Protein AF-M6RHX9-F1 (afdb_monomer)

Sequence (82 aa):
MIKEFVRTQIRPADVQVVSSDKEIFYHAKKWGAHPITSEEFASIITAEIFPSKQKTDLEELKDKKLSSEELEYWKNLFRKGK

pLDDT: mean 83.02, std 14.02, range [49.47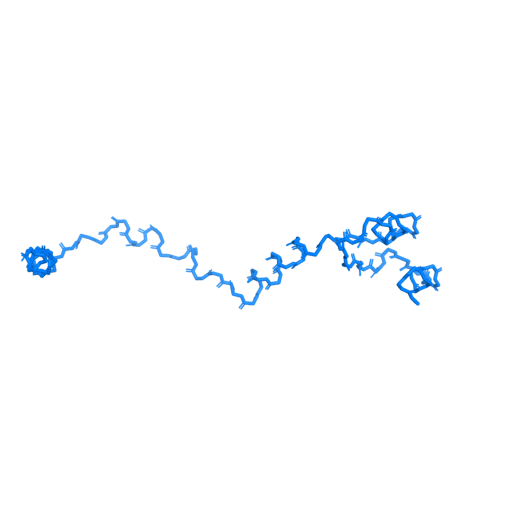, 96.31]

Organism: NCBI:txid1049910

Radius of gyration: 25.25 Å; Cα contacts (8 Å, |Δi|>4): 58; chains: 1; bounding box: 54×18×64 Å

Secondary structure (DSSP, 8-state):
-HHHHHHH-S-GGG-EEE-S-HHHHHHHHHTT-EEE-HHHHHHHHHHHHS--STTTHHHHTTS-PPPHHHHHHHHHHHHT--

Mean predicted aligned error: 13.92 Å

Solvent-accessible surface area (backbone atoms only — not comparable to full-atom values): 4977 Å² total; per-residue (Å²): 108,74,72,57,54,52,69,70,43,94,59,22,67,82,38,78,42,77,39,79,49,64,69,60,38,53,51,33,46,73,60,49,23,46,56,43,43,46,68,59,51,49,51,54,50,48,47,68,77,52,61,68,82,70,85,72,50,73,69,62,60,73,72,62,77,76,52,74,66,60,54,48,51,54,54,54,59,65,62,69,76,116

Foldseek 3Di:
DLLVVCQPDPCLCVDEAEEPDPVSQVSSVVSNHHYDYNVVVVVVVCCVVCVDPPPPPPVVVVPDDDDPVVVVVVVVVVVPPD

Nearest PDB structures (foldseek):
  5alr-assembly1_A  TM=5.996E-01  e=9.117E-01  Homo sapiens
  5aki-assembly1_A-2  TM=5.563E-01  e=1.374E+00  Homo sapiens
  5ak6-assembly1_A  TM=5.615E-01  e=2.912E+00  Homo sapiens
  8ees-assembly1_A  TM=5.302E-01  e=2.720E+00  Klebsiella pneumoniae subsp. pneumoniae HS11286
  5akl-assembly1_A-2  TM=5.815E-01  e=3.574E+00  Homo sapiens

InterPro domains:
  IPR010298 Ribosome-associated endoribonuclease 1 [PF05991] (1-79)

Structure (mmCIF, N/CA/C/O backbone):
data_AF-M6RHX9-F1
#
_entry.id   AF-M6RHX9-F1
#
loop_
_atom_site.group_PDB
_atom_site.id
_atom_site.type_symbol
_atom_site.label_atom_id
_atom_site.label_alt_id
_atom_site.label_comp_id
_atom_site.label_asym_id
_atom_site.label_entity_id
_atom_site.label_seq_id
_atom_site.pdbx_PDB_ins_code
_atom_site.Cartn_x
_atom_site.Cartn_y
_atom_site.Cartn_z
_atom_site.occupancy
_atom_site.B_iso_or_equiv
_atom_site.auth_seq_id
_atom_site.auth_comp_id
_atom_site.auth_asym_id
_atom_site.auth_atom_id
_atom_site.pdbx_PDB_model_num
ATOM 1 N N . MET A 1 1 ? 1.965 9.527 -15.664 1.00 79.56 1 MET A N 1
ATOM 2 C CA . MET A 1 1 ? 1.154 8.466 -15.003 1.00 79.56 1 MET A CA 1
ATOM 3 C C . MET A 1 1 ? 2.091 7.496 -14.264 1.00 79.56 1 MET A C 1
ATOM 5 O O . MET A 1 1 ? 3.232 7.369 -14.685 1.00 79.56 1 MET A O 1
ATOM 9 N N . ILE A 1 2 ? 1.678 6.826 -13.173 1.00 86.12 2 ILE A N 1
ATOM 10 C CA . ILE A 1 2 ? 2.574 6.030 -12.281 1.00 86.12 2 ILE A CA 1
ATOM 11 C C . ILE A 1 2 ? 3.480 5.039 -13.040 1.00 86.12 2 ILE A C 1
ATOM 13 O O . ILE A 1 2 ? 4.656 4.897 -12.717 1.00 86.12 2 ILE A O 1
ATOM 17 N N . LYS A 1 3 ? 2.962 4.402 -14.096 1.00 88.38 3 LYS A N 1
ATOM 18 C CA . LYS A 1 3 ? 3.725 3.478 -14.955 1.00 88.38 3 LYS A CA 1
ATOM 19 C C . LYS A 1 3 ? 4.952 4.139 -15.599 1.00 88.38 3 LYS A C 1
ATOM 21 O O . LYS A 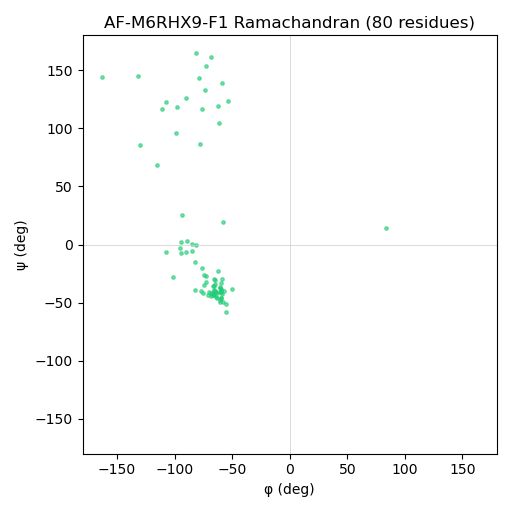1 3 ? 6.029 3.556 -15.630 1.00 88.38 3 LYS A O 1
ATOM 26 N N . GLU A 1 4 ? 4.801 5.370 -16.083 1.00 90.44 4 GLU A N 1
ATOM 27 C CA . GLU A 1 4 ? 5.900 6.132 -16.685 1.00 90.44 4 GLU A CA 1
ATOM 28 C C . GLU A 1 4 ? 6.934 6.517 -15.637 1.00 90.44 4 GLU A C 1
ATOM 30 O O . GLU A 1 4 ? 8.124 6.368 -15.890 1.00 90.44 4 GLU A O 1
ATOM 35 N N . PHE A 1 5 ? 6.473 6.934 -14.452 1.00 89.88 5 PHE A N 1
ATOM 36 C CA . PHE A 1 5 ? 7.350 7.270 -13.338 1.00 89.88 5 PHE A CA 1
ATOM 37 C C . PHE A 1 5 ? 8.267 6.092 -13.017 1.00 89.88 5 PHE A C 1
ATOM 39 O O . PHE A 1 5 ? 9.474 6.236 -13.166 1.00 89.88 5 PHE A O 1
ATOM 46 N N . VAL A 1 6 ? 7.709 4.915 -12.704 1.00 88.19 6 VAL A N 1
ATOM 47 C CA . VAL A 1 6 ? 8.494 3.717 -12.351 1.00 88.19 6 VAL A CA 1
ATOM 48 C C . VAL A 1 6 ? 9.482 3.336 -13.458 1.00 88.19 6 VAL A C 1
ATOM 50 O O . VAL A 1 6 ? 10.626 3.002 -13.167 1.00 88.19 6 VAL A O 1
ATOM 53 N N . ARG A 1 7 ? 9.077 3.443 -14.730 1.00 88.12 7 ARG A N 1
ATOM 54 C CA . ARG A 1 7 ? 9.936 3.132 -15.883 1.00 88.12 7 ARG A CA 1
ATOM 55 C C . ARG A 1 7 ? 11.136 4.072 -16.025 1.00 88.12 7 ARG A C 1
ATOM 57 O O . ARG A 1 7 ? 12.179 3.654 -16.511 1.00 88.12 7 ARG A O 1
ATOM 64 N N . THR A 1 8 ? 10.976 5.344 -15.669 1.00 91.00 8 THR A N 1
ATO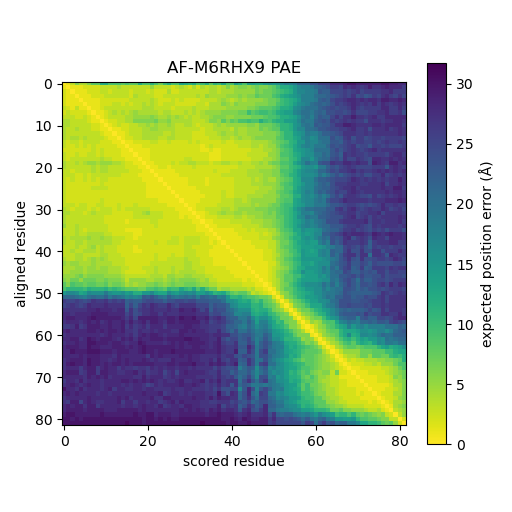M 65 C CA . THR A 1 8 ? 12.033 6.363 -15.813 1.00 91.00 8 THR A CA 1
ATOM 66 C C . THR A 1 8 ? 13.013 6.406 -14.643 1.00 91.00 8 THR A C 1
ATOM 68 O O . THR A 1 8 ? 13.995 7.143 -14.703 1.00 91.00 8 THR A O 1
ATOM 71 N N . GLN A 1 9 ? 12.770 5.631 -13.583 1.00 89.69 9 GLN A N 1
ATOM 72 C CA . GLN A 1 9 ? 13.625 5.638 -12.403 1.00 89.69 9 GLN A CA 1
ATOM 73 C C . GLN A 1 9 ? 14.946 4.923 -12.657 1.00 89.69 9 GLN A C 1
ATOM 75 O O . GLN A 1 9 ? 14.982 3.802 -13.156 1.00 89.69 9 GLN A O 1
ATOM 80 N N . ILE A 1 10 ? 16.037 5.572 -12.247 1.00 88.94 10 ILE A N 1
ATOM 81 C CA . ILE A 1 10 ? 17.397 5.029 -12.355 1.00 88.94 10 ILE A CA 1
ATOM 82 C C . ILE A 1 10 ? 17.555 3.803 -11.443 1.00 88.94 10 ILE A C 1
ATOM 84 O O . ILE A 1 10 ? 18.235 2.844 -11.800 1.00 88.94 10 ILE A O 1
ATOM 88 N N . ARG A 1 11 ? 16.900 3.820 -10.274 1.00 90.25 11 ARG A N 1
ATOM 89 C CA . ARG A 1 11 ? 16.857 2.708 -9.316 1.00 90.25 11 ARG A CA 1
ATOM 90 C C . ARG A 1 11 ? 15.413 2.413 -8.912 1.00 90.25 11 ARG A C 1
ATOM 92 O O . ARG A 1 11 ? 14.947 2.921 -7.897 1.00 90.25 11 ARG A O 1
ATOM 99 N N . PRO A 1 12 ? 14.688 1.593 -9.691 1.00 89.31 12 PRO A N 1
ATOM 100 C CA . PRO A 1 12 ? 13.308 1.235 -9.371 1.00 89.31 12 PRO A CA 1
ATOM 101 C C . PRO A 1 12 ? 13.158 0.544 -8.010 1.00 89.31 12 PRO A C 1
ATOM 103 O O . PRO A 1 12 ? 12.136 0.729 -7.363 1.00 89.31 12 PRO A O 1
ATOM 106 N N . ALA A 1 13 ? 14.183 -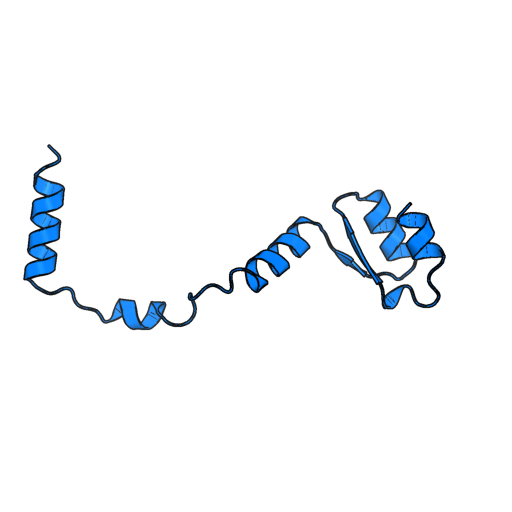0.182 -7.551 1.00 91.25 13 ALA A N 1
ATOM 107 C CA . ALA A 1 13 ? 14.196 -0.855 -6.249 1.00 91.25 13 ALA A CA 1
ATOM 108 C C . ALA A 1 13 ? 14.080 0.106 -5.052 1.00 91.25 13 ALA A C 1
ATOM 110 O O . ALA A 1 13 ? 13.602 -0.293 -3.998 1.00 91.25 13 ALA A O 1
ATOM 111 N N . ASP A 1 14 ? 14.442 1.381 -5.215 1.00 92.31 14 ASP A N 1
ATOM 112 C CA . ASP A 1 14 ? 14.299 2.387 -4.153 1.00 92.31 14 ASP A CA 1
ATOM 113 C C . ASP A 1 14 ? 12.857 2.939 -4.075 1.00 92.31 14 ASP A C 1
ATOM 115 O O . ASP A 1 14 ? 12.553 3.808 -3.258 1.00 92.31 14 ASP A O 1
ATOM 119 N N . VAL A 1 15 ? 11.953 2.472 -4.946 1.00 93.31 15 VAL A N 1
ATOM 120 C CA . VAL A 1 15 ? 10.595 3.004 -5.089 1.00 93.31 15 VAL A CA 1
ATOM 121 C C . VAL A 1 15 ? 9.562 2.044 -4.518 1.00 93.31 15 VAL A C 1
ATOM 123 O O . VAL A 1 15 ? 9.390 0.920 -4.996 1.00 93.31 15 VAL A O 1
ATOM 126 N N . GLN A 1 16 ? 8.790 2.550 -3.557 1.00 94.00 16 GLN A N 1
ATOM 127 C CA . GLN A 1 16 ? 7.574 1.908 -3.070 1.00 94.00 16 GLN A CA 1
ATOM 128 C C . GLN A 1 16 ? 6.369 2.391 -3.890 1.00 94.00 16 GLN A C 1
ATOM 130 O O . GLN A 1 16 ? 6.121 3.593 -3.995 1.00 94.00 16 GLN A O 1
ATOM 135 N N . VAL A 1 17 ? 5.596 1.466 -4.459 1.00 94.38 17 VAL A N 1
ATOM 136 C CA . VAL A 1 17 ? 4.365 1.788 -5.200 1.00 94.38 17 VAL A CA 1
ATOM 137 C C . VAL A 1 17 ? 3.162 1.293 -4.413 1.00 94.38 17 VAL A C 1
ATOM 139 O O . VAL A 1 17 ? 3.001 0.094 -4.233 1.00 94.38 17 VAL A O 1
ATOM 142 N N . VAL A 1 18 ? 2.289 2.198 -3.976 1.00 95.62 18 VAL A N 1
ATOM 143 C CA . VAL A 1 18 ? 1.046 1.837 -3.275 1.00 95.62 18 VAL A CA 1
ATOM 144 C C . VAL A 1 18 ? -0.106 1.852 -4.275 1.00 95.62 18 VAL A C 1
ATOM 146 O O . VAL A 1 18 ? -0.382 2.892 -4.877 1.00 95.62 18 VAL A O 1
ATOM 149 N N . SER A 1 19 ? -0.768 0.714 -4.493 1.00 94.62 19 SER A N 1
ATOM 150 C CA . SER A 1 19 ? -1.954 0.664 -5.357 1.00 94.62 19 SER A CA 1
ATOM 151 C C . SER A 1 19 ? -2.795 -0.597 -5.150 1.00 94.62 19 SER A C 1
ATOM 153 O O . SER A 1 19 ? -2.250 -1.689 -5.002 1.00 94.62 19 SER A O 1
ATOM 155 N N . SER A 1 20 ? -4.123 -0.463 -5.244 1.00 94.00 20 SER A N 1
ATOM 156 C CA . SER A 1 20 ? -5.054 -1.600 -5.389 1.00 94.00 20 SER A CA 1
ATOM 157 C C . SER A 1 20 ? -5.323 -1.967 -6.860 1.00 94.00 20 SER A C 1
ATOM 159 O O . SER A 1 20 ? -5.978 -2.971 -7.138 1.00 94.00 20 SER A O 1
ATOM 161 N N . ASP A 1 21 ? -4.819 -1.182 -7.822 1.00 94.69 21 ASP A N 1
ATOM 162 C CA . ASP A 1 21 ? -4.917 -1.495 -9.249 1.00 94.69 21 ASP A CA 1
ATOM 163 C C . ASP A 1 21 ? -3.907 -2.593 -9.613 1.00 94.69 21 ASP A C 1
ATOM 165 O O . ASP A 1 21 ? -2.687 -2.405 -9.541 1.00 94.69 21 ASP A O 1
ATOM 169 N N . LYS A 1 22 ? -4.424 -3.749 -10.043 1.00 93.31 22 LYS A N 1
ATOM 170 C CA . LYS A 1 22 ? -3.607 -4.908 -10.418 1.00 93.31 22 LYS A CA 1
ATOM 171 C C . LYS A 1 22 ? -2.645 -4.595 -11.560 1.00 93.31 22 LYS A C 1
ATOM 173 O O . LYS A 1 22 ? -1.514 -5.071 -11.538 1.00 93.31 22 LYS A O 1
ATOM 178 N N . GLU A 1 23 ? -3.052 -3.808 -12.550 1.00 94.31 23 GLU A N 1
ATOM 179 C CA . GLU A 1 23 ? -2.209 -3.500 -13.703 1.00 94.31 23 GLU A CA 1
ATOM 180 C C . GLU A 1 23 ? -0.997 -2.658 -13.287 1.00 94.31 23 GLU A C 1
ATOM 182 O O . GLU A 1 23 ? 0.129 -2.937 -13.704 1.00 94.31 23 GLU A O 1
ATOM 187 N N . ILE A 1 24 ? -1.202 -1.668 -12.414 1.00 93.25 24 ILE A N 1
ATOM 188 C CA . ILE A 1 24 ? -0.115 -0.857 -11.845 1.00 93.25 24 ILE A CA 1
ATOM 189 C C . ILE A 1 24 ? 0.782 -1.721 -10.958 1.00 93.25 24 ILE A C 1
ATOM 191 O O . ILE A 1 24 ? 2.006 -1.642 -11.070 1.00 93.25 24 ILE A O 1
ATOM 195 N N . PHE A 1 25 ? 0.186 -2.583 -10.135 1.00 93.69 25 PHE A N 1
ATOM 196 C CA . PHE A 1 25 ? 0.904 -3.493 -9.247 1.00 93.69 25 PHE A CA 1
ATOM 197 C C . PHE A 1 25 ? 1.850 -4.424 -10.025 1.00 93.69 25 PHE A C 1
ATOM 199 O O . PHE A 1 25 ? 3.043 -4.514 -9.721 1.00 93.69 25 PHE A O 1
ATOM 206 N N . TYR A 1 26 ? 1.351 -5.075 -11.083 1.00 93.88 26 TYR A N 1
ATOM 207 C CA . TYR A 1 26 ? 2.168 -5.929 -11.949 1.00 93.88 26 TYR A CA 1
ATOM 208 C C . TYR A 1 26 ? 3.224 -5.134 -12.716 1.00 93.88 26 TYR A C 1
ATOM 210 O O . TYR A 1 26 ? 4.356 -5.600 -12.855 1.00 93.88 26 TYR A O 1
ATOM 218 N N . HIS A 1 27 ? 2.887 -3.934 -13.194 1.00 93.56 27 HIS A N 1
ATOM 219 C CA . HIS A 1 27 ? 3.839 -3.080 -13.897 1.00 93.56 27 HIS A CA 1
ATOM 220 C C . HIS A 1 27 ? 5.002 -2.672 -12.987 1.00 93.56 27 HIS A C 1
ATOM 222 O O . HIS A 1 27 ? 6.157 -2.801 -13.383 1.00 93.56 27 HIS A O 1
ATOM 228 N N . ALA A 1 28 ? 4.719 -2.246 -11.755 1.00 92.69 28 ALA A N 1
ATOM 229 C CA . ALA A 1 28 ? 5.738 -1.878 -10.777 1.00 92.69 28 ALA A CA 1
ATOM 230 C C . ALA A 1 28 ? 6.676 -3.052 -10.467 1.00 92.69 28 ALA A C 1
ATOM 232 O O . ALA A 1 28 ? 7.896 -2.905 -10.549 1.00 92.69 28 ALA A O 1
ATOM 233 N N . LYS A 1 29 ? 6.106 -4.244 -10.234 1.00 91.75 29 LYS A N 1
ATOM 234 C CA . LYS A 1 29 ? 6.879 -5.472 -10.012 1.00 91.75 29 LYS A CA 1
ATOM 235 C C . LYS A 1 29 ? 7.768 -5.825 -11.206 1.00 91.75 29 LYS A C 1
ATOM 237 O O . LYS A 1 29 ? 8.917 -6.212 -11.021 1.00 91.75 29 LYS A O 1
ATOM 242 N N . LYS A 1 30 ? 7.258 -5.670 -12.435 1.00 93.19 30 LYS A N 1
ATOM 243 C CA . LYS A 1 30 ? 8.002 -5.947 -13.675 1.00 93.19 30 LYS A CA 1
ATOM 244 C C . LYS A 1 30 ? 9.256 -5.080 -13.812 1.00 93.19 30 LYS A C 1
ATOM 246 O O . LYS A 1 30 ? 10.262 -5.561 -14.321 1.00 93.19 30 LYS A O 1
ATOM 251 N N . TRP A 1 31 ? 9.195 -3.824 -13.378 1.00 90.75 31 TRP A N 1
ATOM 252 C CA . TRP A 1 31 ? 10.320 -2.887 -13.452 1.00 90.75 31 TRP A CA 1
ATOM 253 C C . TRP A 1 31 ? 11.236 -2.923 -12.224 1.00 90.75 31 TRP A C 1
ATOM 255 O O . TRP A 1 31 ? 12.191 -2.158 -12.169 1.00 90.75 31 TRP A O 1
ATOM 265 N N . GLY A 1 32 ? 10.982 -3.816 -11.264 1.00 91.00 32 GLY A N 1
ATOM 266 C CA . GLY A 1 32 ? 11.829 -3.988 -10.083 1.00 91.00 32 GLY A CA 1
ATOM 267 C C . GLY A 1 32 ? 11.542 -3.008 -8.946 1.00 91.00 32 GLY A C 1
ATOM 268 O O . GLY A 1 32 ? 12.361 -2.905 -8.041 1.00 91.00 32 GLY A O 1
ATOM 269 N N . ALA A 1 33 ? 10.406 -2.307 -8.979 1.00 93.56 33 ALA A N 1
ATOM 270 C CA . ALA A 1 33 ? 9.916 -1.548 -7.832 1.00 93.56 33 ALA A CA 1
ATOM 271 C C . ALA A 1 33 ? 9.193 -2.457 -6.829 1.00 93.56 33 ALA A C 1
ATOM 273 O O . ALA A 1 33 ? 8.809 -3.583 -7.161 1.00 93.56 33 ALA A O 1
ATOM 274 N N . HIS A 1 34 ? 8.978 -1.955 -5.611 1.00 93.12 34 HIS A N 1
ATOM 275 C CA . HIS A 1 34 ? 8.298 -2.675 -4.536 1.00 93.12 34 HIS A CA 1
ATOM 276 C C . HIS A 1 34 ? 6.827 -2.247 -4.438 1.00 93.12 34 HIS A C 1
ATOM 278 O O . HIS A 1 34 ? 6.517 -1.222 -3.824 1.00 93.12 34 HIS A O 1
ATOM 284 N N . PRO A 1 35 ? 5.888 -2.988 -5.056 1.00 94.12 35 PRO A N 1
ATOM 285 C CA . PRO A 1 35 ? 4.477 -2.686 -4.911 1.00 94.12 35 PRO A CA 1
ATOM 286 C C . PRO A 1 35 ? 3.929 -3.194 -3.571 1.00 94.12 35 PRO A C 1
ATOM 288 O O . PRO A 1 35 ? 4.285 -4.278 -3.115 1.00 94.12 35 PRO A O 1
ATOM 291 N N . ILE A 1 36 ? 3.018 -2.425 -2.984 1.00 96.31 36 ILE A N 1
ATOM 292 C CA . ILE A 1 36 ? 2.233 -2.763 -1.796 1.00 96.31 36 ILE A CA 1
ATOM 293 C C . ILE A 1 36 ? 0.758 -2.447 -2.068 1.00 96.31 36 ILE A C 1
ATOM 295 O O . ILE A 1 36 ? 0.432 -1.510 -2.803 1.00 96.31 36 ILE A O 1
ATOM 299 N N . THR A 1 37 ? -0.140 -3.260 -1.515 1.00 95.94 37 THR A N 1
ATOM 300 C CA . THR A 1 37 ? -1.586 -3.035 -1.646 1.00 95.94 37 THR A CA 1
ATOM 301 C C . THR A 1 37 ? -2.027 -1.854 -0.782 1.00 95.94 37 THR A C 1
ATOM 303 O O . THR A 1 37 ? -1.382 -1.533 0.220 1.00 95.94 37 THR A O 1
ATOM 306 N N . SER A 1 38 ? -3.118 -1.179 -1.151 1.00 94.56 38 SER A N 1
ATOM 307 C CA . SER A 1 38 ? -3.588 -0.021 -0.375 1.00 94.56 38 SER A CA 1
ATOM 308 C C . SER A 1 38 ? -4.046 -0.428 1.026 1.00 94.56 38 SER A C 1
ATOM 310 O O . SER A 1 38 ? -3.907 0.343 1.967 1.00 94.56 38 SER A O 1
ATOM 312 N N . GLU A 1 39 ? -4.564 -1.644 1.171 1.00 93.62 39 GLU A N 1
ATOM 313 C CA . GLU A 1 39 ? -5.047 -2.229 2.419 1.00 93.62 39 GLU A CA 1
ATOM 314 C C . GLU A 1 39 ? -3.890 -2.504 3.390 1.00 93.62 39 GLU A C 1
ATOM 316 O O . GLU A 1 39 ? -3.958 -2.172 4.577 1.00 93.62 39 GLU A O 1
ATOM 321 N N . GLU A 1 40 ? -2.797 -3.067 2.876 1.00 94.12 40 GLU A N 1
ATOM 322 C CA . GLU A 1 40 ? -1.580 -3.307 3.650 1.00 94.12 40 GLU A CA 1
ATOM 323 C C . GLU A 1 40 ? -0.917 -1.984 4.047 1.00 94.12 40 GLU A C 1
ATOM 325 O O . GLU A 1 40 ? -0.580 -1.785 5.213 1.00 94.12 40 GLU A O 1
ATOM 330 N N . PHE A 1 41 ? -0.837 -1.026 3.118 1.00 95.12 41 PHE A N 1
ATOM 331 C CA . PHE A 1 41 ? -0.355 0.319 3.422 1.00 95.12 41 PHE A CA 1
ATOM 332 C C . PHE A 1 41 ? -1.217 1.016 4.485 1.00 95.12 41 PHE A C 1
ATOM 334 O O . PHE A 1 41 ? -0.684 1.556 5.451 1.00 95.12 41 PHE A O 1
ATOM 341 N N . ALA A 1 42 ? -2.546 0.958 4.368 1.00 94.44 42 ALA A N 1
ATOM 342 C CA . ALA A 1 42 ? -3.456 1.530 5.358 1.00 94.44 42 ALA A CA 1
ATOM 343 C C . ALA A 1 42 ? -3.271 0.897 6.742 1.00 94.44 42 ALA A C 1
ATOM 345 O O . ALA A 1 42 ? -3.323 1.606 7.746 1.00 94.44 42 ALA A O 1
ATOM 346 N N . SER A 1 43 ? -3.007 -0.410 6.804 1.00 92.81 43 SER A N 1
ATOM 347 C CA . SER A 1 43 ? -2.732 -1.117 8.059 1.00 92.81 43 SER A CA 1
ATOM 348 C C . SER A 1 43 ? -1.447 -0.614 8.722 1.00 92.81 43 SER A C 1
ATOM 350 O O . SER A 1 43 ? -1.455 -0.319 9.916 1.00 92.81 43 SER A O 1
ATOM 352 N N . ILE A 1 44 ? -0.371 -0.443 7.945 1.00 92.56 44 ILE A N 1
ATOM 353 C CA . ILE A 1 44 ? 0.909 0.107 8.426 1.00 92.56 44 ILE A CA 1
ATOM 354 C C . ILE A 1 44 ? 0.711 1.527 8.963 1.00 92.56 44 ILE A C 1
ATOM 356 O O . ILE A 1 44 ? 1.102 1.829 10.086 1.00 92.56 44 ILE A O 1
ATOM 360 N N . ILE A 1 45 ? 0.053 2.388 8.186 1.00 92.75 45 ILE A N 1
ATOM 361 C CA . ILE A 1 45 ? -0.173 3.785 8.565 1.00 92.75 45 ILE A CA 1
ATOM 362 C C . ILE A 1 45 ? -1.083 3.894 9.790 1.00 92.75 45 ILE A C 1
ATOM 364 O O . ILE A 1 45 ? -0.824 4.700 10.678 1.00 92.75 45 ILE A O 1
ATOM 368 N N . THR A 1 46 ? -2.128 3.072 9.880 1.00 91.94 46 THR A N 1
ATOM 369 C CA . THR A 1 46 ? -3.028 3.076 11.041 1.00 91.94 46 THR A CA 1
ATOM 370 C C . THR A 1 46 ? -2.290 2.639 12.305 1.00 91.94 46 THR A C 1
ATOM 372 O O . THR A 1 46 ? -2.490 3.247 13.353 1.00 91.94 46 THR A O 1
ATOM 375 N N . ALA A 1 47 ? -1.409 1.639 12.208 1.00 89.12 47 ALA A N 1
ATOM 376 C CA . ALA A 1 47 ? -0.570 1.208 13.323 1.00 89.12 47 ALA A CA 1
ATOM 377 C C . ALA A 1 47 ? 0.447 2.282 13.751 1.00 89.12 47 ALA A C 1
ATOM 379 O O . ALA A 1 47 ? 0.707 2.421 14.943 1.00 89.12 47 ALA A O 1
ATOM 380 N N . GLU A 1 48 ? 0.985 3.052 12.802 1.00 89.69 48 GLU A N 1
ATOM 381 C CA . GLU A 1 48 ? 1.943 4.134 13.069 1.00 89.69 48 GLU A CA 1
ATOM 382 C C . GLU A 1 48 ? 1.272 5.384 13.669 1.00 89.69 48 GLU A C 1
ATOM 384 O O . GLU A 1 48 ? 1.797 5.991 14.598 1.00 89.69 48 GLU A O 1
ATOM 389 N N . ILE A 1 49 ? 0.099 5.777 13.156 1.00 89.62 49 ILE A N 1
ATOM 390 C CA . ILE A 1 49 ? -0.640 6.971 13.609 1.00 89.62 49 ILE A CA 1
ATOM 391 C C . ILE A 1 49 ? -1.358 6.709 14.932 1.00 89.62 49 ILE A C 1
ATOM 393 O O . ILE A 1 49 ? -1.409 7.575 15.807 1.00 89.62 49 ILE A O 1
ATOM 397 N N . PHE A 1 50 ? -1.926 5.515 15.077 1.00 84.44 50 PHE A N 1
ATOM 398 C CA . PHE A 1 50 ? -2.596 5.069 16.287 1.00 84.44 50 PHE A CA 1
ATOM 399 C C . PHE A 1 50 ? -1.819 3.890 16.863 1.00 84.44 50 PHE A C 1
ATOM 401 O O . PHE A 1 50 ? -2.338 2.768 16.857 1.00 84.44 50 PHE A O 1
ATOM 408 N N . PRO A 1 51 ? -0.591 4.113 17.375 1.00 75.56 51 PRO A N 1
ATOM 409 C CA . PRO A 1 51 ? 0.146 3.070 18.055 1.00 75.56 51 PRO A CA 1
ATOM 410 C C . PRO A 1 51 ? -0.709 2.686 19.248 1.00 75.56 51 PRO A C 1
ATOM 412 O O . PRO A 1 51 ? -0.882 3.43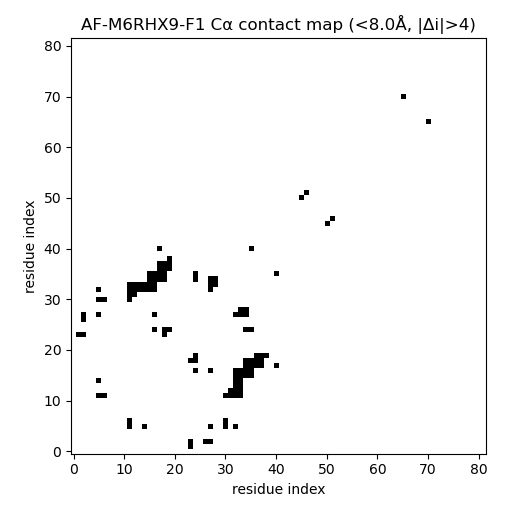8 20.209 1.00 75.56 51 PRO A O 1
ATOM 415 N N . SER A 1 52 ? -1.364 1.540 19.127 1.00 62.28 52 SER A N 1
ATOM 416 C CA . SER A 1 52 ? -2.285 1.063 20.132 1.00 62.28 52 SER A CA 1
ATOM 417 C C . SER A 1 52 ? -1.537 1.059 21.465 1.00 62.28 52 SER A C 1
ATOM 419 O O . SER A 1 52 ? -0.512 0.386 21.583 1.00 62.28 52 SER A O 1
ATOM 421 N N . LYS A 1 53 ? -2.065 1.753 22.482 1.00 56.22 53 LYS A N 1
ATOM 422 C CA . LYS A 1 53 ? -1.666 1.641 23.903 1.00 56.22 53 LYS A CA 1
ATOM 423 C C . LYS A 1 53 ? -1.822 0.204 24.461 1.00 56.22 53 LYS A C 1
ATOM 425 O O . LYS A 1 53 ? -1.945 0.003 25.658 1.00 56.22 53 LYS A O 1
ATOM 430 N N . GLN A 1 54 ? -1.895 -0.814 23.606 1.00 53.84 54 GLN A N 1
ATOM 431 C CA . GLN A 1 54 ? -2.455 -2.131 23.895 1.00 53.84 54 GLN A CA 1
ATOM 432 C C . GLN A 1 54 ? -1.431 -3.175 24.343 1.00 53.84 54 GLN A C 1
ATOM 434 O O . G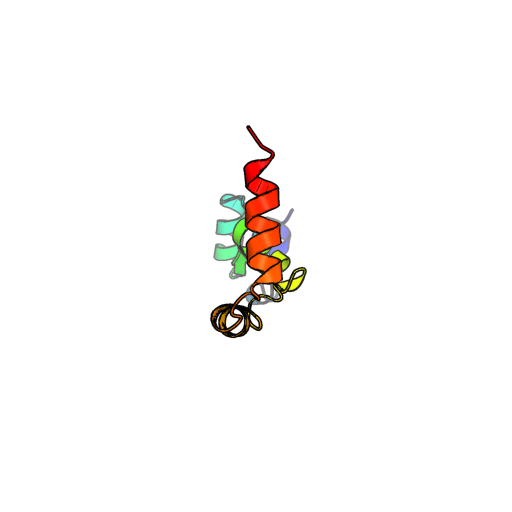LN A 1 54 ? -1.823 -4.309 24.593 1.00 53.84 54 GLN A O 1
ATOM 439 N N . LYS A 1 55 ? -0.145 -2.835 24.486 1.00 52.72 55 LYS A N 1
ATOM 440 C CA . LYS A 1 55 ? 0.828 -3.787 25.049 1.00 52.72 55 LYS A CA 1
ATOM 441 C C . LYS A 1 55 ? 1.057 -3.658 26.554 1.00 52.72 55 LYS A C 1
ATOM 443 O O . LYS A 1 55 ? 1.710 -4.539 27.096 1.00 52.72 55 LYS A O 1
ATOM 448 N N . THR A 1 56 ? 0.504 -2.647 27.226 1.00 49.84 56 THR A N 1
ATOM 449 C CA . THR A 1 56 ? 0.800 -2.427 28.655 1.00 49.84 56 THR A CA 1
ATOM 450 C C . THR A 1 56 ? -0.298 -2.909 29.616 1.00 49.84 56 THR A C 1
ATOM 452 O O . THR A 1 56 ? 0.037 -3.371 30.694 1.00 49.84 56 THR A O 1
ATOM 455 N N . ASP A 1 57 ? -1.580 -2.952 29.229 1.00 51.12 57 ASP A N 1
ATOM 456 C CA . ASP A 1 57 ? -2.656 -3.098 30.240 1.00 51.12 57 ASP A CA 1
ATOM 457 C C . ASP A 1 57 ? -3.367 -4.462 30.300 1.00 51.12 57 ASP A C 1
ATOM 459 O O . ASP A 1 57 ? -4.187 -4.688 31.188 1.00 51.12 57 ASP A O 1
ATOM 463 N N . LEU A 1 58 ? -3.107 -5.405 29.388 1.00 53.62 58 LEU A N 1
ATOM 464 C CA . LEU A 1 58 ? -3.843 -6.685 29.387 1.00 53.62 58 LEU A CA 1
ATOM 465 C C . LEU A 1 58 ? -3.420 -7.645 30.512 1.00 53.62 58 LEU A C 1
ATOM 467 O O . LEU A 1 58 ? -4.239 -8.460 30.941 1.00 53.62 58 LEU A O 1
ATOM 471 N N . GLU A 1 59 ? -2.184 -7.548 31.009 1.00 56.19 59 GLU A N 1
ATOM 472 C CA . GLU A 1 59 ? -1.768 -8.267 32.222 1.00 56.19 59 GLU A CA 1
ATOM 473 C C . GLU A 1 59 ? -2.193 -7.525 33.497 1.00 56.19 59 GLU A C 1
ATOM 475 O O . GLU A 1 59 ? -2.713 -8.162 34.410 1.00 56.19 59 GLU A O 1
ATOM 480 N N . GLU A 1 60 ? -2.110 -6.189 33.531 1.00 55.16 60 GLU A N 1
ATOM 481 C CA . GLU A 1 60 ? -2.533 -5.390 34.696 1.00 55.16 60 GLU A CA 1
ATOM 482 C C . GLU A 1 60 ? -4.048 -5.464 34.970 1.00 55.16 60 GLU A C 1
ATOM 484 O O . GLU A 1 60 ? -4.486 -5.405 36.121 1.00 55.16 60 GLU A O 1
ATOM 489 N N . LEU A 1 61 ? -4.874 -5.653 33.934 1.00 56.22 61 LEU A N 1
ATOM 490 C CA . LEU A 1 61 ? -6.327 -5.793 34.081 1.00 56.22 61 LEU A CA 1
ATOM 491 C C . LEU A 1 61 ? -6.775 -7.169 34.598 1.00 56.22 61 LEU A C 1
ATOM 493 O O . LEU A 1 61 ? -7.892 -7.277 35.105 1.00 56.22 61 LEU A O 1
ATOM 497 N N . LYS A 1 62 ? -5.946 -8.219 34.493 1.00 59.97 62 LYS A N 1
ATOM 498 C CA . LYS A 1 62 ? -6.315 -9.569 34.962 1.00 59.97 62 LYS A CA 1
ATOM 499 C C . LYS A 1 62 ? -6.329 -9.690 36.484 1.00 59.97 62 LYS A C 1
ATOM 501 O O . LYS A 1 62 ? -7.160 -10.423 37.016 1.00 59.97 62 LYS A O 1
ATOM 506 N N . ASP A 1 63 ? -5.462 -8.950 37.171 1.00 59.56 63 ASP A N 1
ATOM 507 C CA . ASP A 1 63 ? -5.305 -9.040 38.628 1.00 59.56 63 ASP A CA 1
ATOM 508 C C . ASP A 1 63 ? -6.119 -8.000 39.406 1.00 59.56 63 ASP A C 1
ATOM 510 O O . ASP A 1 63 ? -6.180 -8.033 40.642 1.00 59.56 63 ASP A O 1
ATOM 514 N N . LYS A 1 64 ? -6.817 -7.096 38.711 1.00 69.62 64 LYS A N 1
ATOM 515 C CA . LYS A 1 64 ? -7.640 -6.076 39.359 1.00 69.62 64 LYS A CA 1
ATOM 516 C C . LYS A 1 64 ? -8.969 -6.671 39.835 1.00 69.62 64 LYS A C 1
ATOM 518 O O . LYS A 1 64 ? -9.987 -6.628 39.148 1.00 69.62 64 LYS A O 1
ATOM 523 N N . LYS A 1 65 ? -8.969 -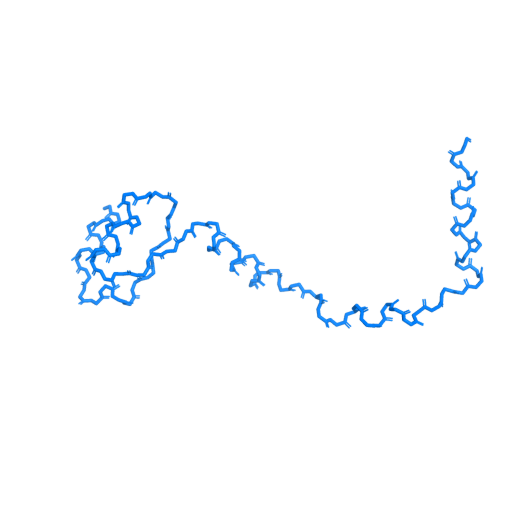7.228 41.050 1.00 75.25 65 LYS A N 1
ATOM 524 C CA . LYS A 1 65 ? -10.203 -7.598 41.759 1.00 75.25 65 LYS A CA 1
ATOM 525 C C . LYS A 1 65 ? -11.025 -6.334 42.020 1.00 75.25 65 LYS A C 1
ATOM 527 O O . LYS A 1 65 ? -10.560 -5.432 42.711 1.00 75.25 65 LYS A O 1
ATOM 532 N N . LEU A 1 66 ? -12.237 -6.287 41.468 1.00 73.25 66 LEU A N 1
ATOM 533 C CA . LEU A 1 66 ? -13.206 -5.228 41.754 1.00 73.25 66 LEU A CA 1
ATOM 534 C C . LEU A 1 66 ? -13.518 -5.205 43.253 1.00 73.25 66 LEU A C 1
ATOM 536 O O . LEU A 1 66 ? -13.685 -6.256 43.881 1.00 73.25 66 LEU A O 1
ATOM 540 N N . SER A 1 67 ? -13.613 -4.007 43.817 1.00 79.81 67 SER A N 1
ATOM 541 C CA . SER A 1 67 ? -14.048 -3.815 45.197 1.00 79.81 67 SER A CA 1
ATOM 542 C C . SER A 1 67 ? -15.534 -4.171 45.359 1.00 79.81 67 SER A C 1
ATOM 544 O O . SER A 1 67 ? -16.303 -4.233 44.393 1.00 79.81 67 SER A O 1
ATOM 546 N N . SER A 1 68 ? -15.967 -4.415 46.599 1.00 78.94 68 SER A N 1
ATOM 547 C CA . SER A 1 68 ? -17.369 -4.729 46.911 1.00 78.94 68 SER A CA 1
ATOM 548 C C . SER A 1 68 ? -18.333 -3.610 46.505 1.00 78.94 68 SER A C 1
ATOM 550 O O . SER A 1 68 ? -19.449 -3.895 46.076 1.00 78.94 68 SER A O 1
ATOM 552 N N . GLU A 1 69 ? -17.883 -2.359 46.592 1.00 83.94 69 GLU A N 1
ATOM 553 C CA . GLU A 1 69 ? -18.657 -1.165 46.246 1.00 83.94 69 GLU A CA 1
ATOM 554 C C . GLU A 1 69 ? -18.878 -1.045 44.731 1.00 83.94 69 GLU A C 1
ATOM 556 O O . GLU A 1 69 ? -20.001 -0.827 44.277 1.00 83.94 69 GLU A O 1
ATOM 561 N N . GLU A 1 70 ? -17.843 -1.297 43.924 1.00 82.44 70 GLU A N 1
ATOM 562 C CA . GLU A 1 70 ? -17.962 -1.313 42.459 1.00 82.44 70 GLU A CA 1
ATOM 563 C C . GLU A 1 70 ? -18.909 -2.428 41.993 1.00 82.44 70 GLU A C 1
ATOM 565 O O . GLU A 1 70 ? -19.755 -2.220 41.122 1.00 82.44 70 GLU A O 1
ATOM 570 N N . LEU A 1 71 ? -18.818 -3.611 42.607 1.00 83.88 71 LEU A N 1
ATOM 571 C CA . LEU A 1 71 ? -19.729 -4.725 42.335 1.00 83.88 71 LEU A CA 1
ATOM 572 C C . LEU A 1 71 ? -21.191 -4.372 42.633 1.00 83.88 71 LEU A C 1
ATOM 574 O O . LEU A 1 71 ? -22.087 -4.761 41.879 1.00 83.88 71 LEU A O 1
ATOM 578 N N . GLU A 1 72 ? -21.450 -3.660 43.726 1.00 86.44 72 GLU A N 1
ATOM 579 C CA . GLU A 1 72 ? -22.794 -3.220 44.094 1.00 86.44 72 GLU A CA 1
ATOM 580 C C . GLU A 1 72 ? -23.323 -2.137 43.147 1.00 86.44 72 GLU A C 1
ATOM 582 O O . GLU A 1 72 ? -24.472 -2.216 42.701 1.00 86.44 72 GLU A O 1
ATOM 587 N N . TYR A 1 73 ? -22.466 -1.193 42.753 1.00 84.56 73 TYR A N 1
ATOM 588 C CA . TYR A 1 73 ? -22.780 -0.189 41.742 1.00 84.56 73 TYR A CA 1
ATOM 589 C C . TYR A 1 73 ? -23.239 -0.836 40.428 1.00 84.56 73 TYR A C 1
ATOM 591 O O . TYR A 1 73 ? -24.332 -0.539 39.937 1.00 84.56 73 TYR A O 1
ATOM 599 N N . TRP A 1 74 ? -22.469 -1.792 39.899 1.00 85.75 74 TRP A N 1
ATOM 600 C CA . TRP A 1 74 ? -22.820 -2.492 38.661 1.00 85.75 74 TRP A CA 1
ATOM 601 C C . TRP A 1 74 ? -24.109 -3.311 38.794 1.00 85.75 74 TRP A C 1
ATOM 603 O O . TRP A 1 74 ? -24.959 -3.277 37.901 1.00 85.75 74 TRP A O 1
ATOM 613 N N . LYS A 1 75 ? -24.317 -3.997 39.927 1.00 85.56 75 LYS A N 1
ATOM 614 C CA . LYS A 1 75 ? -25.572 -4.721 40.204 1.00 85.56 75 LYS A CA 1
ATOM 615 C C . LYS A 1 75 ? -26.786 -3.793 40.203 1.00 85.56 75 LYS A C 1
ATOM 617 O O . LYS A 1 75 ? -27.842 -4.173 39.697 1.00 85.56 75 LYS A O 1
ATOM 622 N N . ASN A 1 76 ? -26.650 -2.589 40.751 1.00 86.25 76 ASN A N 1
ATOM 623 C CA . ASN A 1 76 ? -27.731 -1.608 40.800 1.00 86.25 76 ASN A CA 1
ATOM 624 C C . ASN A 1 76 ? -27.994 -0.952 39.439 1.00 86.25 76 ASN A C 1
ATOM 626 O O . ASN A 1 76 ? -29.155 -0.703 39.109 1.00 86.25 76 ASN A O 1
ATOM 630 N N . LEU A 1 77 ? -26.952 -0.736 38.632 1.00 85.00 77 LEU A N 1
ATOM 631 C CA . LEU A 1 77 ? -27.069 -0.186 37.281 1.00 85.00 77 LEU A CA 1
ATOM 632 C C . LEU A 1 77 ? -27.929 -1.088 36.377 1.00 85.00 77 LEU A C 1
ATOM 634 O O . LEU A 1 77 ? -28.878 -0.617 35.756 1.00 85.00 77 LEU A O 1
ATOM 638 N N . PHE A 1 78 ? -27.663 -2.400 36.367 1.00 81.81 78 PHE A N 1
ATOM 639 C CA . PHE A 1 78 ? -28.394 -3.359 35.523 1.00 81.81 78 PHE A CA 1
ATOM 640 C C . PHE A 1 78 ? -29.733 -3.824 36.108 1.00 81.81 78 PHE A C 1
ATOM 642 O O . PHE A 1 78 ? -30.570 -4.359 35.384 1.00 81.81 78 PHE A O 1
ATOM 649 N N . ARG A 1 79 ? -29.986 -3.597 37.402 1.00 76.50 79 ARG A N 1
ATOM 650 C CA . ARG A 1 79 ? -31.302 -3.851 38.013 1.00 76.50 79 ARG A CA 1
ATOM 651 C C . ARG A 1 79 ? -32.369 -2.841 37.600 1.00 76.50 79 ARG A C 1
ATOM 653 O O . ARG A 1 79 ? -33.544 -3.189 37.613 1.00 76.50 79 ARG A O 1
ATOM 660 N N . LYS A 1 80 ? -31.979 -1.614 37.243 1.00 62.94 80 LYS A N 1
ATOM 661 C CA . LYS A 1 80 ? -32.904 -0.531 36.864 1.00 62.94 80 LYS A CA 1
ATOM 662 C C . LYS A 1 80 ? -33.337 -0.554 35.391 1.00 62.94 80 LYS A C 1
ATOM 664 O O . LYS A 1 80 ? -34.098 0.312 34.984 1.00 62.94 80 LYS A O 1
ATOM 669 N N . GLY A 1 81 ? -32.863 -1.519 34.601 1.00 60.91 81 GLY A N 1
ATOM 670 C CA . GLY A 1 81 ? -33.184 -1.658 33.175 1.00 60.91 81 GLY A CA 1
ATOM 671 C C . GLY A 1 81 ? -34.358 -2.593 32.855 1.00 60.91 81 GLY A C 1
ATOM 672 O O . GLY A 1 81 ? 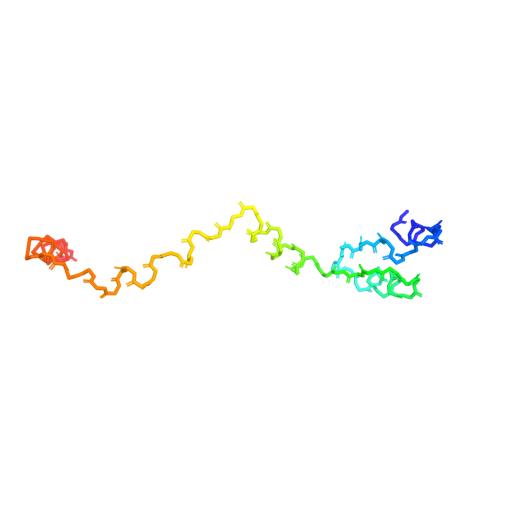-34.361 -3.167 31.769 1.00 60.91 81 GLY A O 1
ATOM 673 N N . LYS A 1 82 ? -35.298 -2.802 33.786 1.00 49.47 82 LYS A N 1
ATOM 674 C CA . LYS A 1 82 ? -36.533 -3.572 33.557 1.00 49.47 82 LYS A CA 1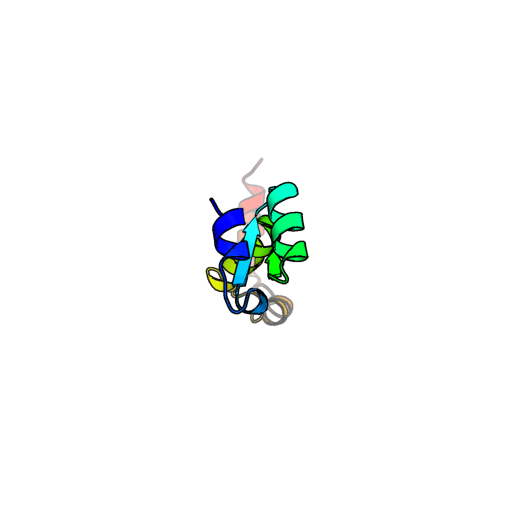
ATOM 675 C C . LYS A 1 82 ? -37.749 -2.662 33.542 1.00 49.47 82 LYS A C 1
ATOM 677 O O . LYS A 1 82 ? -37.820 -1.801 34.445 1.00 49.47 82 LYS A O 1
#